Protein AF-A0ABD0QUW8-F1 (afdb_monomer)

Secondary structure (DSSP, 8-state):
-PEEEEEEESSS---TT---EEEEEEE---EES-SSS-EE----SSEEEETTEEEETT--GGG--

Foldseek 3Di:
DWDKDKDKPPPDDDDPPDDIDIDIDTFDWDWDDDPVDIDTDDDDPQWDDDGVDIDGDPDDPNRPD

Sequence (65 aa):
LPTSTVTVTPNNPVFTGE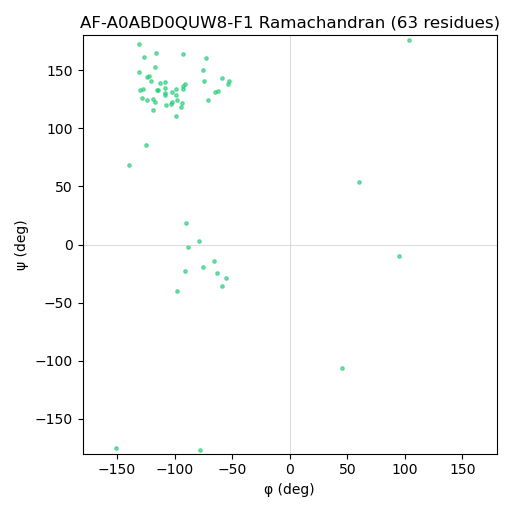TVDLKCVIKYEWYKGNRDNRVMLQTSDHYTVNKNTLTIRRATESDQD

Radius of gyration: 18.75 Å; Cα contacts (8 Å, |Δi|>4): 78; chains: 1; bounding box: 39×15×53 Å

Mean predicted aligned error: 5.05 Å

Organism: Cirrhinus mrigala (NCBI:txid683832)

InterPro domains:
  IPR013783 Immunoglobulin-like fold [G3DSA:2.60.40.10] (1-65)
  IPR036179 Immunoglobulin-like domain superfamily [SSF48726] (2-64)

Structure (mmCIF, N/CA/C/O backbone):
data_AF-A0ABD0QUW8-F1
#
_entry.id   AF-A0ABD0QUW8-F1
#
loop_
_atom_site.group_PDB
_atom_site.id
_atom_site.type_symbol
_atom_site.label_atom_id
_atom_site.label_alt_id
_atom_site.label_comp_id
_atom_site.label_asym_id
_atom_site.label_entity_id
_atom_site.label_seq_id
_atom_site.pdbx_PDB_ins_code
_atom_site.Cartn_x
_atom_site.Cartn_y
_atom_site.Cartn_z
_atom_site.occupancy
_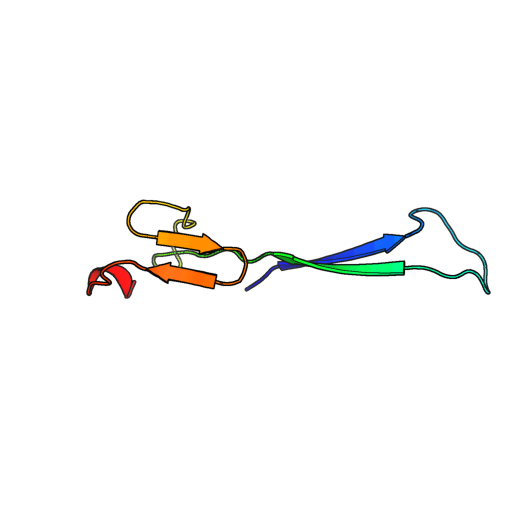atom_site.B_iso_or_equiv
_atom_site.auth_seq_id
_atom_site.auth_comp_id
_atom_site.auth_asym_id
_atom_site.auth_atom_id
_atom_site.pdbx_PDB_model_num
ATOM 1 N N . LEU A 1 1 ? 7.553 -3.916 1.072 1.00 68.31 1 LEU A N 1
ATOM 2 C CA . LEU A 1 1 ? 6.516 -4.786 1.673 1.00 68.31 1 LEU A CA 1
ATOM 3 C C . LEU A 1 1 ? 5.300 -3.905 1.924 1.00 68.31 1 LEU A C 1
ATOM 5 O O . LEU A 1 1 ? 5.534 -2.761 2.298 1.00 68.31 1 LEU A O 1
ATOM 9 N N . PRO A 1 2 ? 4.058 -4.351 1.676 1.00 83.50 2 PRO A N 1
ATOM 10 C CA . PRO A 1 2 ? 2.894 -3.537 1.997 1.00 83.50 2 PRO A CA 1
ATOM 11 C C . PRO A 1 2 ? 2.857 -3.199 3.490 1.00 83.50 2 PRO A C 1
ATOM 13 O O . PRO A 1 2 ? 3.207 -4.027 4.332 1.00 83.50 2 PRO A O 1
ATOM 16 N N . THR A 1 3 ? 2.418 -1.986 3.802 1.00 89.56 3 THR A N 1
ATOM 17 C CA . THR A 1 3 ? 2.306 -1.497 5.177 1.00 89.56 3 THR A CA 1
ATOM 18 C C . THR A 1 3 ? 0.885 -1.731 5.664 1.00 89.56 3 THR A C 1
ATOM 20 O O . THR A 1 3 ? -0.066 -1.189 5.099 1.00 89.56 3 THR A O 1
ATOM 23 N N . SER A 1 4 ? 0.725 -2.535 6.714 1.00 92.56 4 SER A N 1
ATOM 24 C CA . SER A 1 4 ? -0.566 -2.751 7.369 1.00 92.56 4 SER A CA 1
ATOM 25 C C . SER A 1 4 ? -0.760 -1.781 8.531 1.00 92.56 4 SER A C 1
ATOM 27 O O . SER A 1 4 ? 0.121 -1.634 9.376 1.00 92.56 4 SER A O 1
ATOM 29 N N . THR A 1 5 ? -1.936 -1.168 8.618 1.00 94.19 5 THR A N 1
ATOM 30 C CA . THR A 1 5 ? -2.356 -0.341 9.753 1.00 94.19 5 THR A CA 1
ATOM 31 C C . THR A 1 5 ? -3.660 -0.889 10.309 1.00 94.19 5 THR A C 1
ATOM 33 O O . THR A 1 5 ? -4.635 -1.023 9.570 1.00 94.19 5 THR A O 1
ATOM 36 N N . VAL A 1 6 ? -3.684 -1.197 11.605 1.00 95.06 6 VAL A N 1
ATOM 37 C CA . VAL A 1 6 ? -4.900 -1.604 12.316 1.00 95.06 6 VAL A CA 1
ATOM 38 C C . VAL A 1 6 ? -5.412 -0.422 13.128 1.00 95.06 6 VAL A C 1
ATOM 40 O O . VAL A 1 6 ? -4.648 0.220 13.844 1.00 95.06 6 VAL A O 1
ATOM 43 N N . THR A 1 7 ? -6.702 -0.131 13.008 1.00 95.12 7 THR A N 1
ATO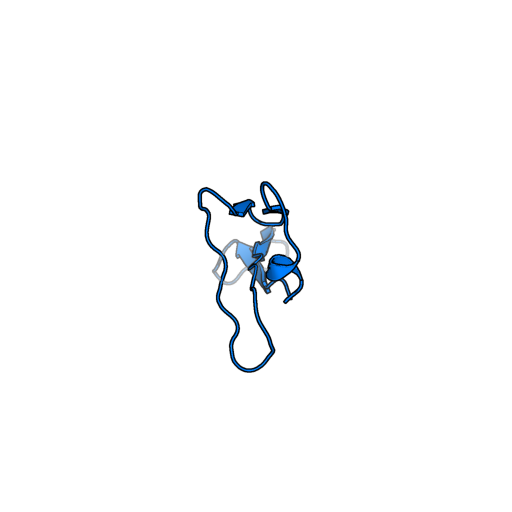M 44 C CA . THR A 1 7 ? -7.399 0.907 13.771 1.00 95.12 7 THR A CA 1
ATOM 45 C C . THR A 1 7 ? -8.530 0.284 14.572 1.00 95.12 7 THR A C 1
ATOM 47 O O . THR A 1 7 ? -9.233 -0.586 14.056 1.00 95.12 7 THR A O 1
ATOM 50 N N . VAL A 1 8 ? -8.715 0.757 15.802 1.00 96.06 8 VAL A N 1
ATOM 51 C CA . VAL A 1 8 ? -9.761 0.295 16.725 1.00 96.06 8 VAL A CA 1
ATOM 52 C C . VAL A 1 8 ? -10.833 1.373 16.857 1.00 96.06 8 VAL 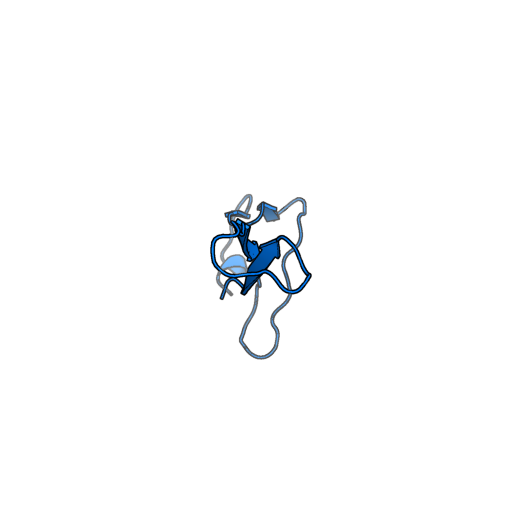A C 1
ATOM 54 O O . VAL A 1 8 ? -10.510 2.561 16.886 1.00 96.06 8 VAL A O 1
ATOM 57 N N . THR A 1 9 ? -12.103 0.978 16.906 1.00 96.75 9 THR A N 1
ATOM 58 C CA . THR A 1 9 ? -13.244 1.859 17.192 1.00 96.75 9 THR A CA 1
ATOM 59 C C . THR A 1 9 ? -14.121 1.226 18.283 1.00 96.75 9 THR A C 1
ATOM 61 O O . THR A 1 9 ? -14.429 0.043 18.175 1.00 96.75 9 THR A O 1
ATOM 64 N N . PRO A 1 10 ? -14.532 1.975 19.320 1.00 95.62 10 PRO A N 1
ATOM 65 C CA . PRO A 1 10 ? -14.226 3.382 19.539 1.00 95.62 10 PRO A CA 1
ATOM 66 C C . PRO A 1 10 ? -12.764 3.606 19.970 1.00 95.62 10 PRO A C 1
ATOM 68 O O . PRO A 1 10 ? -12.066 2.690 20.394 1.00 95.62 10 PRO A O 1
ATOM 71 N N . ASN A 1 11 ? -12.275 4.834 19.809 1.00 91.88 11 ASN A N 1
ATOM 72 C CA . ASN A 1 11 ? -10.899 5.242 20.119 1.00 91.88 11 ASN A CA 1
ATOM 73 C C . ASN A 1 11 ? -10.727 5.737 21.571 1.00 91.88 11 ASN A C 1
ATOM 75 O O . ASN A 1 11 ? -9.752 6.423 21.883 1.00 91.88 11 ASN A O 1
ATOM 79 N N . ASN A 1 12 ? -11.667 5.388 22.449 1.00 92.81 12 ASN A N 1
ATOM 80 C CA . ASN A 1 12 ? -11.642 5.648 23.887 1.00 92.81 12 ASN A CA 1
ATOM 81 C C . ASN A 1 12 ? -11.605 4.328 24.677 1.00 92.81 12 ASN A C 1
ATOM 83 O O . ASN A 1 12 ? -11.885 3.273 24.107 1.00 92.81 12 ASN A O 1
ATOM 87 N N . PRO A 1 13 ? -11.271 4.365 25.982 1.00 94.12 13 PRO A N 1
ATOM 88 C CA . PRO A 1 13 ? -11.370 3.191 26.841 1.00 94.12 13 PRO A CA 1
ATOM 89 C C . PRO A 1 13 ? -12.771 2.580 26.781 1.00 94.12 13 PRO A C 1
ATOM 91 O O . PRO A 1 13 ? -13.760 3.315 26.796 1.00 94.12 13 PRO A O 1
ATOM 94 N N . VAL A 1 14 ? -12.821 1.251 26.722 1.00 96.19 14 VAL A N 1
ATOM 95 C CA . VAL A 1 14 ? -14.048 0.447 26.703 1.00 96.19 14 VAL A CA 1
ATOM 96 C C . VAL A 1 14 ? -14.109 -0.446 27.937 1.00 96.19 14 VAL A C 1
ATOM 98 O O . VAL A 1 14 ? -13.077 -0.823 28.501 1.00 96.19 14 VAL A O 1
ATOM 101 N N . PHE A 1 15 ? -15.318 -0.792 28.358 1.00 96.25 15 PHE A N 1
ATOM 102 C CA . PHE A 1 15 ? -15.584 -1.700 29.465 1.00 96.25 15 PHE A CA 1
ATOM 103 C C . PHE A 1 15 ? -15.749 -3.146 28.985 1.00 96.25 15 PHE A C 1
ATOM 105 O O . PHE A 1 15 ? -15.948 -3.442 27.807 1.00 96.25 15 PHE A O 1
ATOM 112 N N . THR A 1 16 ? -15.659 -4.090 29.924 1.00 97.00 16 THR A N 1
ATOM 113 C CA . THR A 1 16 ? -15.852 -5.513 29.617 1.00 97.00 16 THR A CA 1
ATOM 114 C C . THR A 1 16 ? -17.287 -5.771 29.155 1.00 97.00 16 THR A C 1
ATOM 116 O O . THR A 1 16 ? -18.233 -5.357 29.818 1.00 97.00 16 THR A O 1
ATOM 119 N N . GLY A 1 17 ? -17.436 -6.484 28.037 1.00 97.00 17 GLY A N 1
ATOM 120 C CA . GLY A 1 17 ? -18.731 -6.782 27.415 1.00 97.00 17 GLY A CA 1
ATOM 121 C C . GLY A 1 17 ? -19.136 -5.805 26.309 1.00 97.00 17 GLY A C 1
ATOM 122 O O . GLY A 1 17 ? -20.074 -6.094 25.569 1.00 97.00 17 GLY A O 1
ATOM 123 N N . GLU A 1 18 ? -18.423 -4.688 26.147 1.00 97.19 18 GLU A N 1
ATOM 124 C CA . GLU A 1 18 ? -18.634 -3.777 25.024 1.00 97.19 18 GLU A CA 1
ATOM 125 C C . GLU A 1 18 ? -18.039 -4.336 23.725 1.00 97.19 18 GLU A C 1
ATOM 127 O O . GLU A 1 18 ? -17.065 -5.092 23.722 1.00 97.19 18 GLU A O 1
ATOM 132 N N . THR A 1 19 ? -18.650 -3.967 22.600 1.00 96.31 19 THR A N 1
ATOM 133 C CA . THR A 1 19 ? -18.189 -4.369 21.266 1.00 96.31 19 THR A CA 1
ATOM 134 C C . THR A 1 19 ? -17.214 -3.335 20.719 1.00 96.31 19 THR A C 1
ATOM 136 O O . THR A 1 19 ? -17.455 -2.134 20.830 1.00 96.31 19 THR A O 1
ATOM 139 N N . VAL A 1 20 ? -16.132 -3.806 20.098 1.00 96.94 20 VAL A N 1
ATOM 140 C CA . VAL A 1 20 ? -15.172 -2.964 19.378 1.00 96.94 20 VAL A CA 1
ATOM 141 C C . VAL A 1 20 ? -15.024 -3.441 17.942 1.00 96.94 20 VAL A C 1
ATOM 143 O O . VAL A 1 20 ? -15.006 -4.642 17.674 1.00 96.94 20 VAL A O 1
ATOM 146 N N . ASP A 1 21 ? -14.843 -2.491 17.033 1.00 97.44 21 ASP A N 1
ATOM 147 C CA . ASP A 1 21 ? -14.540 -2.754 15.636 1.00 97.44 21 ASP A CA 1
ATOM 148 C C . ASP A 1 21 ? -13.037 -2.624 15.396 1.00 97.44 21 ASP A C 1
ATOM 150 O O . ASP A 1 21 ? -12.419 -1.587 15.656 1.00 97.44 21 ASP A O 1
ATOM 154 N N . LEU A 1 22 ? -12.441 -3.684 14.851 1.00 96.56 22 LEU A N 1
ATOM 155 C CA . LEU A 1 22 ? -11.065 -3.684 14.370 1.00 96.56 22 LEU A CA 1
ATOM 156 C C . LEU A 1 22 ? -11.070 -3.565 12.850 1.00 96.56 22 LEU A C 1
ATOM 158 O O . LEU A 1 22 ? -11.624 -4.407 12.146 1.00 96.56 22 LEU A O 1
ATOM 162 N N . LYS A 1 23 ? -10.398 -2.543 12.323 1.00 96.25 23 LYS A N 1
ATOM 163 C CA . LYS A 1 23 ? -10.241 -2.339 10.882 1.00 96.25 23 LYS A CA 1
ATOM 164 C C . LYS A 1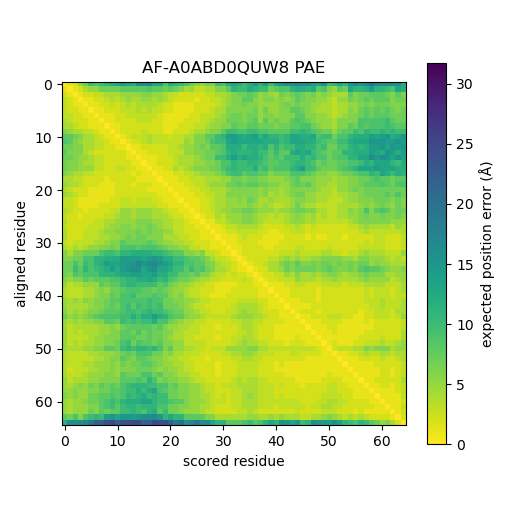 23 ? -8.774 -2.420 10.497 1.00 96.25 23 LYS A C 1
ATOM 166 O O . LYS A 1 23 ? -7.962 -1.642 10.983 1.00 96.25 23 LYS A O 1
ATOM 171 N N . CYS A 1 24 ? -8.446 -3.329 9.583 1.00 93.88 24 CYS A N 1
ATOM 172 C CA . CYS A 1 24 ? -7.122 -3.417 8.973 1.00 93.88 24 CYS A CA 1
ATOM 173 C C . CYS A 1 24 ? -7.131 -2.741 7.596 1.00 93.88 24 CYS A C 1
ATOM 175 O O . CYS A 1 24 ? -7.983 -3.029 6.755 1.00 93.88 24 CYS A O 1
ATOM 177 N N . VAL A 1 25 ? -6.179 -1.841 7.360 1.00 92.62 25 VAL A N 1
ATOM 178 C CA . VAL A 1 25 ? -5.941 -1.192 6.069 1.00 92.62 25 VAL A CA 1
ATOM 179 C C . VAL A 1 25 ? -4.537 -1.542 5.604 1.00 92.62 25 VAL A C 1
ATOM 181 O O . VAL A 1 25 ? -3.563 -1.286 6.307 1.00 92.62 25 VAL A O 1
ATOM 184 N N . ILE A 1 26 ? -4.433 -2.095 4.398 1.00 91.75 26 ILE A N 1
ATOM 185 C CA . ILE A 1 26 ? -3.153 -2.421 3.770 1.00 91.75 26 ILE A CA 1
ATOM 186 C C . ILE A 1 26 ? -2.852 -1.363 2.708 1.00 91.75 26 ILE A C 1
ATOM 188 O O . ILE A 1 26 ? -3.635 -1.164 1.775 1.00 91.75 26 ILE A O 1
ATOM 192 N N . LYS A 1 27 ? -1.720 -0.675 2.859 1.00 89.94 27 LYS A N 1
ATOM 193 C CA . LYS A 1 27 ? -1.185 0.270 1.877 1.00 89.94 27 LYS A CA 1
ATOM 194 C C . LYS A 1 27 ? -0.105 -0.412 1.047 1.00 89.94 27 LYS A C 1
ATOM 196 O O . LYS A 1 27 ? 0.773 -1.084 1.583 1.00 89.94 27 LYS A O 1
ATOM 201 N N . TYR A 1 28 ? -0.188 -0.218 -0.260 1.00 90.94 28 TYR A N 1
ATOM 202 C CA . TYR A 1 28 ? 0.755 -0.750 -1.233 1.00 90.94 28 TYR A CA 1
ATOM 203 C C . TYR A 1 28 ? 1.492 0.414 -1.875 1.00 90.94 28 TYR A C 1
ATOM 205 O O . TYR A 1 28 ? 0.869 1.390 -2.292 1.00 90.94 28 TYR A O 1
ATOM 213 N N . GLU A 1 29 ? 2.805 0.278 -1.959 1.00 92.00 29 GLU A N 1
ATOM 214 C CA . GLU A 1 29 ? 3.693 1.230 -2.607 1.00 92.00 29 GLU A CA 1
ATOM 215 C C . GLU A 1 29 ? 4.538 0.452 -3.611 1.00 92.00 29 GLU A C 1
ATOM 217 O O . GLU A 1 29 ? 5.048 -0.631 -3.307 1.00 92.00 29 GLU A O 1
ATOM 222 N N . TRP A 1 30 ? 4.648 0.997 -4.817 1.00 92.44 30 TRP A N 1
ATOM 223 C CA . TRP A 1 30 ? 5.406 0.406 -5.910 1.00 92.44 30 TRP A CA 1
ATOM 224 C C . TRP A 1 30 ? 6.665 1.230 -6.127 1.00 92.44 30 TRP A C 1
ATOM 226 O O . TRP A 1 30 ? 6.600 2.458 -6.147 1.00 92.44 30 TRP A O 1
ATOM 236 N N . TYR A 1 31 ? 7.801 0.561 -6.287 1.00 92.25 31 TYR A N 1
ATOM 237 C CA . TYR A 1 31 ? 9.100 1.200 -6.463 1.00 92.25 31 TYR A CA 1
ATOM 238 C C . TYR A 1 31 ? 9.823 0.588 -7.655 1.00 92.25 31 TYR A C 1
ATOM 240 O O . TYR A 1 31 ? 9.655 -0.600 -7.924 1.00 92.25 31 TYR A O 1
ATOM 248 N N . LYS A 1 32 ? 10.633 1.407 -8.323 1.00 91.88 32 LYS A N 1
ATOM 249 C CA . LYS A 1 32 ? 11.538 1.011 -9.404 1.00 91.88 32 LYS A CA 1
ATOM 250 C C . LYS A 1 32 ? 12.975 1.388 -9.043 1.00 91.88 32 LYS A C 1
ATOM 252 O O . LYS A 1 32 ? 13.169 2.433 -8.412 1.00 91.88 32 LYS A O 1
ATOM 257 N N . GLY A 1 33 ? 13.951 0.579 -9.437 1.00 90.69 33 GLY A N 1
ATOM 258 C CA . GLY A 1 33 ? 15.366 0.792 -9.170 1.00 90.69 33 GLY A CA 1
ATOM 259 C C . GLY A 1 33 ? 15.930 -0.102 -8.065 1.00 90.69 33 GLY A C 1
ATOM 260 O O . GLY A 1 33 ? 15.236 -0.859 -7.381 1.00 90.69 33 GLY A O 1
ATOM 261 N N . ASN A 1 34 ? 17.241 0.020 -7.865 1.00 89.06 34 ASN A N 1
ATOM 262 C CA . ASN A 1 34 ? 17.991 -0.817 -6.935 1.00 89.06 34 ASN A CA 1
ATOM 263 C C . ASN A 1 34 ? 17.808 -0.392 -5.459 1.00 89.06 34 ASN A C 1
ATOM 265 O O . ASN A 1 34 ? 17.061 0.527 -5.119 1.00 89.06 34 ASN A O 1
ATOM 269 N N . ARG A 1 35 ? 18.510 -1.073 -4.542 1.00 85.56 35 ARG A N 1
ATOM 270 C CA . ARG A 1 35 ? 18.405 -0.796 -3.098 1.00 85.56 35 ARG A CA 1
ATOM 271 C C . ARG A 1 35 ? 18.775 0.639 -2.716 1.00 85.56 35 ARG A C 1
ATOM 273 O O . ARG A 1 35 ? 18.124 1.161 -1.804 1.00 85.56 35 ARG A O 1
ATOM 280 N N . ASP A 1 36 ? 19.761 1.216 -3.399 1.00 90.00 36 ASP A N 1
ATOM 281 C CA . ASP A 1 36 ? 20.385 2.505 -3.081 1.00 90.00 36 ASP A CA 1
ATOM 282 C C . ASP A 1 36 ? 19.706 3.684 -3.795 1.00 90.00 36 ASP A C 1
ATOM 284 O O . ASP A 1 36 ? 19.774 4.814 -3.320 1.00 90.00 36 ASP A O 1
ATOM 288 N N . ASN A 1 37 ? 19.010 3.428 -4.906 1.00 90.38 37 ASN A N 1
ATOM 289 C CA . ASN A 1 37 ? 18.339 4.440 -5.715 1.00 90.38 37 ASN A CA 1
ATOM 290 C C . ASN A 1 37 ? 16.968 3.950 -6.204 1.00 90.38 37 ASN A C 1
ATOM 292 O O . ASN A 1 37 ? 16.754 3.711 -7.394 1.00 90.38 37 ASN A O 1
ATOM 296 N N . ARG A 1 38 ? 16.034 3.790 -5.262 1.00 91.69 38 ARG A N 1
ATOM 297 C CA . ARG A 1 38 ? 14.642 3.437 -5.559 1.00 91.69 38 ARG A CA 1
ATOM 298 C C . ARG A 1 38 ? 13.777 4.687 -5.695 1.00 91.69 38 ARG A C 1
ATOM 300 O O . ARG A 1 38 ? 13.831 5.576 -4.846 1.00 91.69 38 ARG A O 1
ATOM 307 N N . VAL A 1 39 ? 12.915 4.716 -6.704 1.00 92.50 39 VAL A N 1
ATOM 308 C CA . VAL A 1 39 ? 11.937 5.791 -6.922 1.00 92.50 39 VAL A CA 1
ATOM 309 C C . VAL A 1 39 ? 10.531 5.228 -6.772 1.00 92.50 39 VAL A C 1
ATOM 311 O O . VAL A 1 39 ? 10.218 4.168 -7.312 1.00 92.50 39 VAL A O 1
ATOM 314 N N . MET A 1 40 ? 9.680 5.927 -6.019 1.00 93.00 40 MET A N 1
ATOM 315 C CA . MET A 1 40 ? 8.275 5.549 -5.861 1.00 93.00 40 MET A CA 1
ATOM 316 C C . MET A 1 40 ? 7.519 5.808 -7.165 1.00 93.00 40 MET A C 1
ATOM 318 O O . MET A 1 40 ? 7.504 6.930 -7.670 1.00 93.00 40 MET A O 1
ATOM 322 N N . LEU A 1 41 ? 6.867 4.778 -7.698 1.00 94.31 41 LEU A N 1
ATOM 323 C CA . LEU A 1 41 ? 6.069 4.883 -8.910 1.00 94.31 41 LEU A CA 1
ATOM 324 C C . LEU A 1 41 ? 4.756 5.611 -8.626 1.00 94.31 41 LEU A C 1
ATOM 326 O O . LEU A 1 41 ? 4.110 5.404 -7.599 1.00 94.31 41 LEU A O 1
ATOM 330 N N . GLN A 1 42 ? 4.361 6.455 -9.572 1.00 94.12 42 GLN A N 1
ATOM 331 C CA . GLN A 1 42 ? 3.087 7.164 -9.602 1.00 94.12 42 GLN A CA 1
ATOM 332 C C . GLN A 1 42 ? 2.400 6.890 -10.939 1.00 94.12 42 GLN A C 1
ATOM 334 O O . GLN A 1 42 ? 3.042 6.462 -11.902 1.00 94.12 42 GLN A O 1
ATOM 339 N N . THR A 1 43 ? 1.092 7.129 -11.001 1.00 96.25 43 THR A N 1
ATOM 340 C CA . THR A 1 43 ? 0.335 6.974 -12.246 1.00 96.25 43 THR A CA 1
ATOM 341 C C . THR A 1 43 ? 0.839 7.950 -13.314 1.00 96.25 43 THR A C 1
ATOM 343 O O . THR A 1 43 ? 1.018 9.136 -13.049 1.00 96.25 43 THR A O 1
ATOM 346 N N . SER A 1 44 ? 1.064 7.434 -14.520 1.00 95.12 44 SER A N 1
ATOM 347 C CA . SER A 1 44 ? 1.544 8.140 -15.707 1.00 95.12 44 SER A CA 1
ATOM 348 C C . SER A 1 44 ? 1.014 7.468 -16.982 1.00 95.12 44 SER A C 1
ATOM 350 O O . SER A 1 44 ? 0.254 6.500 -16.921 1.00 95.12 44 SER A O 1
ATOM 352 N N . ASP A 1 45 ? 1.449 7.933 -18.154 1.00 96.25 45 ASP A N 1
ATOM 353 C CA . ASP A 1 45 ? 1.135 7.266 -19.427 1.00 96.25 45 ASP A CA 1
ATOM 354 C C . ASP A 1 45 ? 1.714 5.844 -19.521 1.00 96.25 45 ASP A C 1
ATOM 356 O O . ASP A 1 45 ? 1.195 5.010 -20.267 1.00 96.25 45 ASP A O 1
ATOM 360 N N . HIS A 1 46 ? 2.783 5.560 -18.771 1.00 95.81 46 HIS A N 1
ATOM 361 C CA . HIS A 1 46 ? 3.468 4.269 -18.772 1.00 95.81 46 HIS A CA 1
ATOM 362 C C . HIS A 1 46 ? 3.023 3.363 -17.615 1.00 95.81 46 HIS A C 1
ATOM 364 O O . HIS A 1 46 ? 2.825 2.167 -17.817 1.00 95.81 46 HIS A O 1
ATOM 370 N N . TYR A 1 47 ? 2.815 3.924 -16.420 1.00 96.19 47 TYR A N 1
ATOM 371 C CA . TYR A 1 47 ? 2.434 3.174 -15.221 1.00 96.19 47 TYR A CA 1
ATOM 372 C C . TYR A 1 47 ? 1.021 3.521 -14.762 1.00 96.19 47 TYR A C 1
ATOM 374 O O . TYR A 1 47 ? 0.649 4.684 -14.689 1.00 96.19 47 TYR A O 1
ATOM 382 N N . THR A 1 48 ? 0.235 2.534 -14.349 1.00 97.38 48 THR A N 1
ATOM 383 C CA . THR A 1 48 ? -1.022 2.771 -13.622 1.00 97.38 48 THR A CA 1
ATOM 384 C C . THR A 1 48 ? -0.932 2.137 -12.245 1.00 97.38 48 THR A C 1
ATOM 386 O O . THR A 1 48 ? -0.827 0.916 -12.137 1.00 97.38 48 THR A O 1
ATOM 389 N N . VAL A 1 49 ? -0.970 2.966 -11.198 1.00 95.38 49 VAL A N 1
ATOM 390 C CA . VAL A 1 49 ? -0.903 2.524 -9.801 1.00 95.38 49 VAL A CA 1
ATOM 391 C C . VAL A 1 49 ? -2.316 2.486 -9.221 1.00 95.38 49 VAL A C 1
ATOM 393 O O . VAL A 1 49 ? -2.931 3.526 -8.995 1.00 95.38 49 VAL A O 1
ATOM 396 N N . ASN A 1 50 ? -2.832 1.285 -8.956 1.00 94.19 50 ASN A N 1
ATOM 397 C CA . ASN A 1 50 ? -4.127 1.068 -8.315 1.00 94.19 50 ASN A CA 1
ATOM 398 C C . ASN A 1 50 ? -3.967 0.190 -7.071 1.00 94.19 50 ASN A C 1
ATOM 400 O O . ASN A 1 50 ? -4.124 -1.029 -7.136 1.00 94.19 50 ASN A O 1
ATOM 404 N N . LYS A 1 51 ? -3.650 0.819 -5.930 1.00 89.56 51 LYS A N 1
ATOM 405 C CA . LYS A 1 51 ? -3.405 0.146 -4.642 1.00 89.56 51 LYS A CA 1
ATOM 406 C C . LYS A 1 51 ? -2.497 -1.082 -4.830 1.00 89.56 51 LYS A C 1
ATOM 408 O O . LYS A 1 51 ? -1.305 -0.941 -5.081 1.00 89.56 51 LYS A O 1
ATOM 413 N N . ASN A 1 52 ? -3.070 -2.279 -4.740 1.00 92.00 52 ASN A N 1
ATOM 414 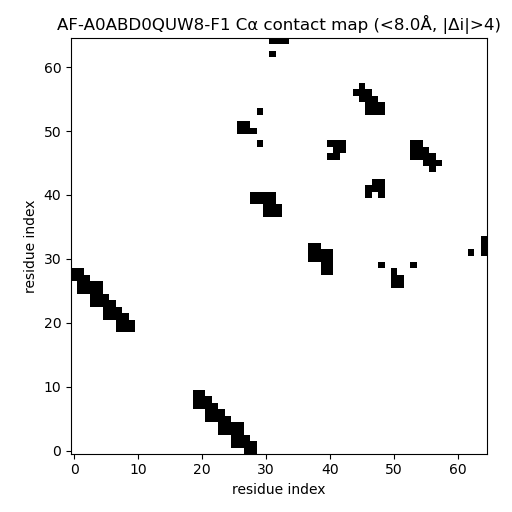C CA . ASN A 1 52 ? -2.385 -3.566 -4.819 1.00 92.00 52 ASN A CA 1
ATOM 415 C C . ASN A 1 52 ? -2.025 -4.017 -6.243 1.00 92.00 52 ASN A C 1
ATOM 417 O O . ASN A 1 52 ? -1.514 -5.121 -6.398 1.00 92.00 52 ASN A O 1
ATOM 421 N N . THR A 1 53 ? -2.297 -3.207 -7.266 1.00 94.31 53 THR A N 1
ATOM 422 C CA . THR A 1 53 ? -2.050 -3.540 -8.671 1.00 94.31 53 THR A CA 1
ATOM 423 C C . THR A 1 53 ? -1.249 -2.429 -9.347 1.00 94.31 53 THR A C 1
ATOM 425 O O . THR A 1 53 ? -1.661 -1.268 -9.330 1.00 94.31 53 THR A O 1
ATOM 428 N N . LEU A 1 54 ? -0.127 -2.78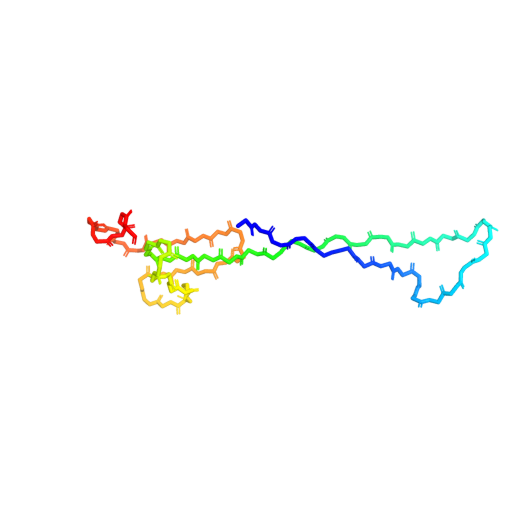7 -9.972 1.00 95.56 54 LEU A N 1
ATOM 429 C CA . LEU A 1 54 ? 0.630 -1.938 -10.893 1.00 95.56 54 LEU A CA 1
ATOM 430 C C . LEU A 1 54 ? 0.447 -2.476 -12.312 1.00 95.56 54 LEU A C 1
ATOM 432 O O . LEU A 1 54 ? 0.662 -3.658 -12.559 1.00 95.56 54 LEU A O 1
ATOM 436 N N . THR A 1 55 ? 0.066 -1.611 -13.247 1.00 96.94 55 THR A N 1
ATOM 437 C CA . THR A 1 55 ? 0.049 -1.937 -14.681 1.00 96.94 55 THR A CA 1
ATOM 438 C C . THR A 1 55 ? 1.173 -1.190 -15.382 1.00 96.94 55 THR A C 1
ATOM 440 O O . THR A 1 55 ? 1.283 0.023 -15.220 1.00 96.94 55 THR A O 1
ATOM 443 N N . ILE A 1 56 ? 1.971 -1.902 -16.178 1.00 96.88 56 ILE A N 1
ATOM 444 C CA . ILE A 1 56 ? 3.019 -1.331 -17.032 1.00 96.88 56 ILE A CA 1
ATOM 445 C C . ILE A 1 56 ? 2.537 -1.421 -18.481 1.00 96.88 56 ILE A C 1
ATOM 447 O O . ILE A 1 56 ? 2.235 -2.506 -18.980 1.00 96.88 56 ILE A O 1
ATOM 451 N N . ARG A 1 57 ? 2.406 -0.281 -19.157 1.00 97.44 57 ARG A N 1
ATOM 452 C CA . ARG A 1 57 ? 1.901 -0.208 -20.532 1.00 97.44 57 ARG A CA 1
ATOM 453 C C . ARG A 1 57 ? 3.070 -0.227 -21.504 1.00 97.44 57 ARG A C 1
ATOM 455 O O . ARG A 1 57 ? 3.860 0.705 -21.503 1.00 97.44 57 ARG A O 1
ATOM 462 N N . ARG A 1 58 ? 3.088 -1.209 -22.415 1.00 96.88 58 ARG A N 1
ATOM 463 C CA . ARG A 1 58 ? 4.179 -1.414 -23.392 1.00 96.88 58 ARG A CA 1
ATOM 464 C C . ARG A 1 58 ? 5.523 -1.667 -22.691 1.00 96.88 58 ARG A C 1
ATOM 466 O O . ARG A 1 58 ? 6.487 -0.963 -22.955 1.00 96.88 58 ARG A O 1
ATOM 473 N N . ALA A 1 59 ? 5.544 -2.656 -21.796 1.00 95.75 59 ALA A N 1
ATOM 474 C CA . ALA A 1 59 ? 6.734 -3.011 -21.029 1.00 95.75 59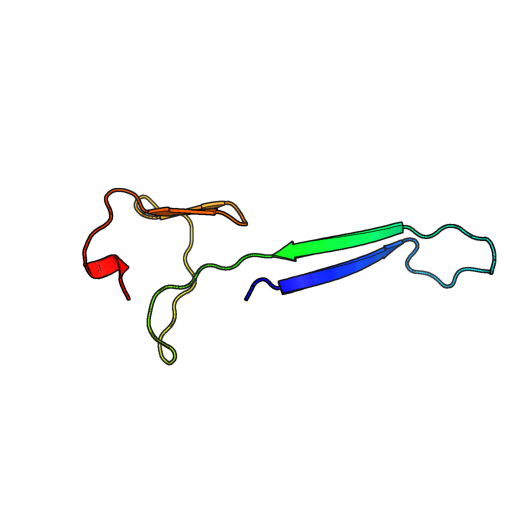 ALA A CA 1
ATOM 475 C C . ALA A 1 59 ? 7.955 -3.263 -21.930 1.00 95.75 59 ALA A C 1
ATOM 477 O O . ALA A 1 59 ? 7.836 -3.858 -23.005 1.00 95.75 59 ALA A O 1
ATOM 478 N N . THR A 1 60 ? 9.119 -2.812 -21.468 1.00 95.69 60 THR A N 1
ATOM 479 C CA . THR A 1 60 ? 10.411 -2.947 -22.157 1.00 95.69 60 THR A CA 1
ATOM 480 C C . THR A 1 60 ? 11.475 -3.498 -21.211 1.00 95.69 60 THR A C 1
ATOM 482 O O . THR A 1 60 ? 11.247 -3.585 -20.007 1.00 95.69 60 THR A O 1
ATOM 485 N N . GLU A 1 61 ? 12.667 -3.818 -21.727 1.00 94.00 61 GLU A N 1
ATOM 486 C CA . GLU A 1 61 ? 13.801 -4.263 -20.896 1.00 94.00 61 GLU A CA 1
ATOM 487 C C . GLU A 1 61 ? 14.157 -3.260 -19.788 1.00 94.00 61 GLU A C 1
ATOM 489 O O . GLU A 1 61 ? 14.586 -3.658 -18.711 1.00 94.00 61 GLU A O 1
ATOM 494 N N . SER A 1 62 ? 13.899 -1.962 -19.996 1.00 89.75 62 SER A N 1
ATOM 495 C CA . SER A 1 62 ? 14.166 -0.947 -18.972 1.00 89.75 62 SER A CA 1
ATOM 496 C C . SER A 1 62 ? 13.302 -1.084 -17.713 1.00 89.75 62 SER A C 1
ATOM 498 O O . SER A 1 62 ? 13.595 -0.430 -16.717 1.00 89.75 62 SER A O 1
ATOM 500 N N . ASP A 1 63 ? 12.227 -1.879 -17.732 1.00 91.19 63 ASP A N 1
ATOM 501 C CA . ASP A 1 63 ? 11.317 -2.097 -16.595 1.00 91.19 63 ASP A CA 1
ATOM 502 C C . ASP A 1 63 ? 11.737 -3.233 -15.664 1.00 91.19 63 ASP A C 1
ATOM 504 O O . ASP A 1 63 ? 11.067 -3.479 -14.662 1.00 91.19 63 ASP A O 1
ATOM 508 N N . GLN A 1 64 ? 12.832 -3.915 -15.992 1.00 86.31 64 GLN A N 1
ATOM 509 C CA . GLN A 1 64 ? 13.346 -5.041 -15.222 1.00 86.31 64 GLN A CA 1
ATOM 510 C C . GLN A 1 64 ? 14.051 -4.618 -13.918 1.00 86.31 64 GLN A C 1
ATOM 512 O O . GLN A 1 64 ? 14.163 -5.444 -13.010 1.00 86.31 64 GLN A O 1
ATOM 517 N N . ASP A 1 65 ? 14.466 -3.349 -13.816 1.00 69.62 65 ASP A N 1
ATOM 518 C CA . ASP A 1 65 ? 15.292 -2.807 -12.725 1.00 69.62 65 ASP A CA 1
ATOM 519 C C . ASP A 1 65 ? 14.561 -1.786 -11.844 1.00 69.62 65 ASP A C 1
ATOM 521 O O . ASP A 1 65 ? 14.026 -0.786 -12.379 1.00 69.62 65 ASP A O 1
#

pLDDT: mean 92.93, std 5.24, range [68.31, 97.44]

Solvent-accessible surface area (backbone atoms only — not comparable to full-atom values): 4342 Å² total; per-residue (Å²): 128,69,50,76,45,77,48,64,38,71,88,61,94,78,62,94,90,64,85,70,49,79,46,80,47,77,46,50,83,52,71,42,45,55,96,91,60,60,45,77,65,62,68,54,97,47,31,44,68,54,67,92,42,78,45,68,56,84,77,53,81,80,70,80,75

=== Feature glossary ===
A reading guide for the features in this record.

Start from the sequence.

  · Sequence gives the chain of amino acids in standard one-letter code (A=alanine, C=cysteine, …, Y=tyrosine), read N→C. It is the only feature that is directly encoded by the gene; all structural features are derived from the folded form of this sequence.

Fold it, and you get atomic coordinates and the backbone conformation that goes with them.

  · The mmCIF table is the protein's shape written out atom by atom. For each backbone N, Cα, C, and carbonyl O, it records an (x, y, z) coordinate triple in Å plus the residue type, chain letter, and residue number.

  · Backbone dihedral angles. Every residue except chain termini has a φ (preceding-C → N → Cα → C) and a ψ (N → Cα → C → next-N). They are reported in degrees following the IUPAC sign convention. Secondary structure is essentially a statement about which (φ, ψ) basin each residue occupies.

  · DSSP 8-state secondary structure assigns each residue one of H (α-helix), G (3₁₀-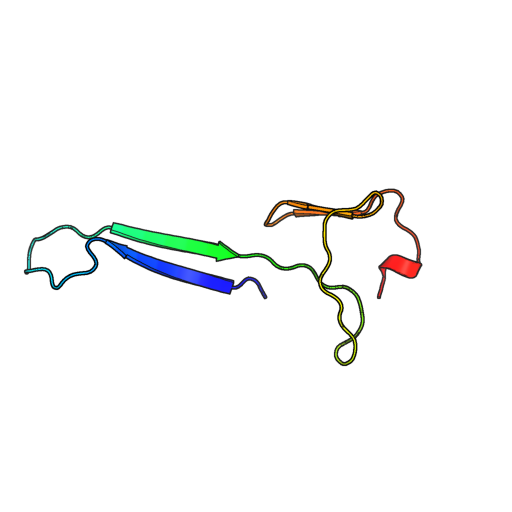helix), I (π-helix), E (extended β-strand), B (isolated β-bridge), T (hydrogen-bonded turn), S (bend), or '-' (coil). The assignment is computed from backbone hydrogen-bond geometry via the Kabsch–Sander algorithm.

  · P-SEA three-state annotation labels each residue as helix, strand, or coil based purely on the geometry of the Cα trace. It serves as a fallback when the full backbone (and thus DSSP) is unavailable.

Summarize the fold with a handful of shape descriptors and a per-residue structural alphabet.

  · Radius of gyration (Rg) is the root-mean-square distance of Cα atoms from their centroid — a single number for overall size and compactness. A globular domain of N residues has Rg ≈ 2.2·N^0.38 Å; an extended or disordered chain has a much larger Rg. The Cα contact count is the number of residue pairs whose Cα atoms are within 8 Å and are more than four positions apart in sequence — a standard proxy for tertiary packing density. The bounding box is the smallest axis-aligned box enclosing all Cα atoms.

  · Foldseek's 3Di representation compresses backbone geometry into a per-residue letter drawn from a learned twenty-state alphabet. It captures the tertiary interaction pattern around each residue — which residues are packed against it in space, regardless of where they are in sequence.

  · Accessible surface area quantifies burial. A residue with SASA near zero is packed into the hydrophobic core; one with SASA >100 Å² sits on the surface. Computed here via the Shrake–Rupley numerical algorithm with a 1.4 Å probe.

Ask how reliable the model is.

  · For AlphaFold models, the B-factor field carries pLDDT — the model's own estimate of local accuracy on a 0–100 scale. Regions with pLDDT<50 should be treated as essentially unmodeled; they often correspond to intrinsically disordered segments.

  · For experimental (PDB) structures, the B-factor (temperature factor) quantifies the positional spread of each atom in the crystal — a combination of thermal vibration and static disorder — in units of Å². High B-factors mark flexible loops or poorly resolved regions; low B-factors mark the rigid, well-ordered core.

  · PAE(i, j) answers: if I align the predicted and true structures on residue i, how far off (in Å) do I expect residue j to be? A block-diagonal PAE matrix with low values on the blocks and high values off-diagonal is the signature of a multi-domain protein with confidently predicted domains but uncertain inter-domain orientation.

Place it in context: what it resembles, what it is annotated as, and how it looks.

  · Structural nearest neighbors (via Foldseek easy-search vs the PDB). Reported per hit: target PDB id, E-value, and alignment TM-score. A TM-score above ~0.5 is the conventional threshold for 'same fold'.

  · Functional annotations link the protein to curated databases. InterPro entries identify conserved domains and families by matching the sequence against member-database signatures (Pfam, PROSITE, CDD, …). Gene Ontology (GO) terms describe molecular function, biological process, and cellular component in a controlled vocabulary. CATH places the structure in a hierarchical fold classification (Class/Architecture/Topology/Homologous-superfamily). The organism is the source species.

  · Plot images: a contact map (which residues are close in 3D, as an N×N binary image), a Ramachandran scatter (backbone torsion angles, revealing secondary-structure composition at a glance), and — for AlphaFold structures — a PAE heatmap (pairwise prediction confidence).

  · Structure images are PyMOL renders from six orthogonal camera directions. Cartoon representation draws helices as coils and strands as arrows; sticks shows the backbone as bonds; surface shows the solvent-excluded envelope. Rainbow coloring maps sequence position to hue (blue→red, N→C); chain coloring assigns a distinct color per polypeptide.